Protein AF-A0A967T0J6-F1 (afdb_monomer_lite)

Secondary structure (DSSP, 8-state):
-TT-TTS---EEETTEEEEETHHHHHHHHHHTPPPEEE--TTSTTEEEEEEEGGGG--

pLDDT: mean 84.82, std 13.51, range [51.69, 96.31]

Structure (mmCIF, N/CA/C/O backbone):
data_AF-A0A967T0J6-F1
#
_entry.id   AF-A0A967T0J6-F1
#
loop_
_atom_site.group_PDB
_atom_site.id
_atom_site.type_symbol
_atom_site.label_atom_id
_atom_site.label_alt_id
_atom_site.label_comp_id
_atom_site.label_asym_id
_atom_site.label_entity_id
_atom_site.label_seq_id
_atom_site.pdbx_PDB_ins_code
_atom_site.Cartn_x
_atom_site.Cartn_y
_atom_site.Cartn_z
_atom_site.occupancy
_atom_site.B_iso_or_equiv
_atom_site.auth_seq_id
_atom_site.auth_comp_id
_atom_site.auth_asym_id
_atom_site.auth_atom_id
_atom_site.pdbx_PDB_model_num
ATOM 1 N N . LYS A 1 1 ? -3.217 14.253 8.440 1.00 51.69 1 LYS A N 1
ATOM 2 C CA . LYS A 1 1 ? -3.180 12.974 9.196 1.00 51.69 1 LYS A CA 1
ATOM 3 C C . LYS A 1 1 ? -3.751 13.097 10.612 1.00 51.69 1 LYS A C 1
ATOM 5 O O . LYS A 1 1 ? -4.234 12.094 11.103 1.00 51.69 1 LYS A O 1
ATOM 10 N N . ALA A 1 2 ? -3.716 14.275 11.255 1.00 57.72 2 ALA A N 1
ATOM 11 C CA . ALA A 1 2 ? -4.257 14.452 12.608 1.00 57.72 2 ALA A CA 1
ATOM 12 C C . ALA A 1 2 ? -5.781 14.220 12.704 1.00 57.72 2 ALA A C 1
ATOM 14 O O . ALA A 1 2 ? -6.229 13.661 13.693 1.00 57.72 2 ALA A O 1
ATOM 15 N N . ASP A 1 3 ? -6.545 14.542 11.655 1.00 58.28 3 ASP A N 1
ATOM 16 C CA . ASP A 1 3 ? -8.020 14.461 11.689 1.00 58.28 3 ASP A CA 1
ATOM 17 C C . ASP A 1 3 ? -8.613 13.114 11.233 1.00 58.28 3 ASP A C 1
ATOM 19 O O . ASP A 1 3 ? -9.826 12.939 11.229 1.00 58.28 3 ASP A O 1
ATOM 23 N N . TYR A 1 4 ? -7.777 12.150 10.831 1.00 62.81 4 TYR A N 1
ATOM 24 C CA . TYR A 1 4 ? -8.217 10.887 10.217 1.00 62.81 4 TYR A CA 1
ATOM 25 C C . TYR A 1 4 ? -7.403 9.708 10.750 1.00 62.81 4 TYR A C 1
ATOM 27 O O . TYR A 1 4 ? -6.703 9.019 10.009 1.00 62.81 4 TYR A O 1
ATOM 35 N N . GLN A 1 5 ? -7.431 9.536 12.069 1.00 67.12 5 GLN A N 1
ATOM 36 C CA . GLN A 1 5 ? -6.552 8.611 12.786 1.00 67.12 5 GLN A CA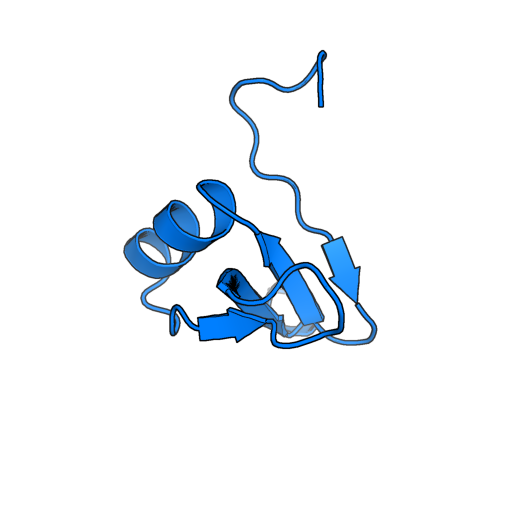 1
ATOM 37 C C . GLN A 1 5 ? -6.857 7.129 12.492 1.00 67.12 5 GLN A C 1
ATOM 39 O O . GLN A 1 5 ? -5.938 6.313 12.524 1.00 67.12 5 GLN A O 1
ATOM 44 N N . ASP A 1 6 ? -8.101 6.825 12.104 1.00 78.06 6 ASP A N 1
ATOM 45 C CA . ASP A 1 6 ? -8.583 5.475 11.770 1.00 78.06 6 ASP A CA 1
ATOM 46 C C . ASP A 1 6 ? -8.781 5.251 10.261 1.00 78.06 6 ASP A C 1
ATOM 48 O O . ASP A 1 6 ? -9.384 4.262 9.844 1.00 78.06 6 ASP A O 1
ATOM 52 N N . MET A 1 7 ? -8.310 6.177 9.420 1.00 84.31 7 MET A N 1
ATOM 53 C CA . MET A 1 7 ? -8.472 6.069 7.972 1.00 84.31 7 MET A CA 1
ATOM 54 C C . MET A 1 7 ? -7.157 5.752 7.277 1.00 84.31 7 MET A C 1
ATOM 56 O O . MET A 1 7 ? -6.079 6.210 7.657 1.00 84.31 7 MET A O 1
ATOM 60 N N . ILE A 1 8 ? -7.283 5.006 6.187 1.00 87.62 8 ILE A N 1
ATOM 61 C CA . ILE A 1 8 ? -6.183 4.691 5.290 1.00 87.62 8 ILE A CA 1
ATOM 62 C C . ILE A 1 8 ? -6.065 5.811 4.260 1.00 87.62 8 ILE A C 1
ATOM 64 O O . ILE A 1 8 ? -7.025 6.131 3.558 1.00 87.62 8 ILE A O 1
ATOM 68 N N . LEU A 1 9 ? -4.875 6.399 4.151 1.00 89.94 9 LEU A N 1
ATOM 69 C CA . LEU A 1 9 ? -4.610 7.459 3.187 1.00 89.94 9 LEU A CA 1
ATOM 70 C C . LEU A 1 9 ? -4.026 6.879 1.897 1.00 89.94 9 LEU A C 1
ATOM 72 O O . LEU A 1 9 ? -2.897 6.390 1.888 1.00 89.94 9 LEU A O 1
ATOM 76 N N . LEU A 1 10 ? -4.789 6.979 0.809 1.00 92.06 10 LEU A N 1
ATOM 77 C CA . LEU A 1 10 ? -4.349 6.609 -0.534 1.00 92.06 10 LEU A CA 1
ATOM 78 C C . LEU A 1 10 ? -3.679 7.808 -1.218 1.00 92.06 10 LEU A C 1
ATOM 80 O O . LEU A 1 10 ? -4.330 8.812 -1.515 1.00 92.06 10 LEU A O 1
ATOM 84 N N . TYR A 1 11 ? -2.386 7.702 -1.508 1.00 91.56 11 TYR A N 1
ATOM 85 C CA . TYR A 1 11 ? -1.663 8.692 -2.300 1.00 91.56 11 TYR A CA 1
ATOM 86 C C . TYR A 1 11 ? -1.727 8.316 -3.776 1.00 91.56 11 TYR A C 1
ATOM 88 O O . TYR A 1 11 ? -1.196 7.284 -4.177 1.00 91.56 11 TYR A O 1
ATOM 96 N N . ARG A 1 12 ? -2.341 9.162 -4.606 1.00 92.25 12 ARG A N 1
ATOM 97 C CA . ARG A 1 12 ? -2.326 8.952 -6.058 1.00 92.25 12 ARG A CA 1
ATOM 98 C C . ARG A 1 12 ? -0.971 9.355 -6.633 1.00 92.25 12 ARG A C 1
ATOM 100 O O . ARG A 1 12 ? -0.656 10.543 -6.682 1.00 92.25 12 ARG A O 1
ATOM 107 N N . MET A 1 13 ? -0.196 8.377 -7.083 1.00 89.88 13 MET A N 1
ATOM 108 C CA . MET A 1 13 ? 1.099 8.551 -7.739 1.00 89.88 13 MET A CA 1
ATOM 109 C C . MET A 1 13 ? 0.968 8.060 -9.186 1.00 89.88 13 MET A C 1
ATOM 111 O O . MET A 1 13 ? 1.142 6.881 -9.482 1.00 89.88 13 MET A O 1
ATOM 115 N N . GLY A 1 14 ? 0.590 8.971 -10.088 1.00 91.25 14 GLY A N 1
ATOM 116 C CA . GLY A 1 14 ? 0.258 8.620 -11.471 1.00 91.25 14 GLY A CA 1
ATOM 117 C C . GLY A 1 14 ? -0.971 7.708 -11.540 1.00 91.25 14 GLY A C 1
ATOM 118 O O . GLY A 1 14 ? -2.050 8.077 -11.061 1.00 91.25 14 GLY A O 1
ATOM 119 N N . ASP A 1 15 ? -0.778 6.514 -12.101 1.00 93.50 15 ASP A N 1
ATOM 120 C CA . ASP A 1 15 ? -1.829 5.511 -12.310 1.00 93.50 15 ASP A CA 1
ATOM 121 C C . ASP A 1 15 ? -1.948 4.500 -11.163 1.00 93.50 15 ASP A C 1
ATOM 123 O O . ASP A 1 15 ? -2.635 3.491 -11.301 1.00 93.50 15 ASP A O 1
ATOM 127 N N . PHE A 1 16 ? -1.309 4.756 -10.019 1.00 92.31 16 PHE A N 1
ATOM 128 C CA . PHE A 1 16 ? -1.409 3.921 -8.823 1.00 92.31 16 PHE A CA 1
ATOM 129 C C . PHE A 1 16 ? -1.905 4.724 -7.625 1.00 92.31 16 PHE A C 1
ATOM 131 O O . PHE A 1 16 ? -1.555 5.894 -7.443 1.00 92.31 16 PHE A O 1
ATOM 138 N N . TYR A 1 17 ? -2.677 4.060 -6.769 1.00 95.00 17 TYR A N 1
ATOM 139 C CA . TYR A 1 17 ? -2.822 4.471 -5.382 1.00 95.00 17 TYR A CA 1
ATOM 140 C C . TYR A 1 17 ? -1.802 3.732 -4.534 1.00 95.00 17 TYR A C 1
ATOM 142 O O . TYR A 1 17 ? -1.795 2.503 -4.484 1.00 95.00 17 TYR A O 1
ATOM 150 N N . GLU A 1 18 ? -0.953 4.495 -3.859 1.00 94.44 18 GLU A N 1
ATOM 151 C CA . GLU A 1 18 ? 0.091 3.997 -2.976 1.00 94.44 18 GLU A CA 1
ATOM 152 C C . GLU A 1 18 ? -0.206 4.361 -1.524 1.00 94.44 18 GLU A C 1
ATOM 154 O O . GLU A 1 18 ? -0.709 5.441 -1.205 1.00 94.44 18 GLU A O 1
ATOM 159 N N . THR A 1 19 ? 0.157 3.456 -0.627 1.00 94.06 19 THR A N 1
ATOM 160 C CA . THR A 1 19 ? 0.119 3.656 0.822 1.00 94.06 19 THR A CA 1
ATOM 161 C C . THR A 1 19 ? 1.470 3.344 1.423 1.00 94.06 19 THR A C 1
ATOM 163 O O . THR A 1 19 ? 2.287 2.656 0.809 1.00 94.06 19 THR A O 1
ATOM 166 N N . PHE A 1 20 ? 1.721 3.879 2.616 1.00 92.81 20 PHE A N 1
ATOM 167 C CA . PHE A 1 20 ? 3.044 3.868 3.226 1.00 92.81 20 PHE A CA 1
ATOM 168 C C . PHE A 1 20 ? 2.993 3.446 4.694 1.00 92.81 20 PHE A C 1
ATOM 170 O O . PHE A 1 20 ? 1.979 3.623 5.372 1.00 92.81 20 PHE A O 1
ATOM 177 N N . TYR A 1 21 ? 4.120 2.960 5.216 1.00 91.56 21 TYR A N 1
ATOM 178 C CA . TYR A 1 21 ? 4.276 2.589 6.628 1.00 91.56 21 TYR A CA 1
ATOM 179 C C . TYR A 1 21 ? 3.214 1.559 7.068 1.00 91.56 21 TYR A C 1
ATOM 181 O O . TYR A 1 21 ? 3.014 0.557 6.390 1.00 91.56 21 TYR A O 1
ATOM 189 N N . LYS A 1 22 ? 2.519 1.800 8.189 1.00 92.75 22 LYS A N 1
ATOM 190 C CA . LYS A 1 22 ? 1.477 0.903 8.718 1.00 92.75 22 LYS A CA 1
ATOM 191 C C . LYS A 1 22 ? 0.303 0.718 7.756 1.00 92.75 22 LYS A C 1
ATOM 193 O O . LYS A 1 22 ? -0.273 -0.363 7.713 1.00 92.75 22 LYS A O 1
ATOM 198 N N . ASP A 1 23 ? -0.015 1.747 6.972 1.00 93.00 23 ASP A N 1
ATOM 199 C CA . ASP A 1 23 ? -1.121 1.701 6.015 1.00 93.00 23 ASP A CA 1
ATOM 200 C C . ASP A 1 23 ? -0.787 0.691 4.899 1.00 93.00 23 ASP A C 1
ATOM 202 O O . ASP A 1 23 ? -1.624 -0.128 4.530 1.00 93.00 23 ASP A O 1
ATOM 206 N N . ALA A 1 24 ? 0.479 0.648 4.461 1.00 94.69 24 ALA A N 1
ATOM 207 C CA . ALA A 1 24 ? 0.962 -0.335 3.492 1.00 94.69 24 ALA A CA 1
ATOM 208 C C . ALA A 1 24 ? 0.880 -1.777 4.006 1.00 94.69 24 ALA A C 1
ATOM 210 O O . ALA A 1 24 ? 0.419 -2.668 3.292 1.00 94.69 24 ALA A O 1
ATOM 211 N N . GLU A 1 25 ? 1.315 -2.012 5.246 1.00 94.69 25 GLU A N 1
ATOM 212 C CA . GLU A 1 25 ? 1.257 -3.337 5.877 1.00 94.69 25 GLU A CA 1
ATOM 213 C C . GLU A 1 25 ? -0.189 -3.831 6.015 1.00 94.69 25 GLU A C 1
ATOM 215 O O . GLU A 1 25 ? -0.488 -4.991 5.717 1.00 94.69 25 GLU A O 1
ATOM 220 N N . LEU A 1 26 ? -1.096 -2.938 6.423 1.00 94.25 26 LEU A N 1
ATOM 221 C CA . LEU A 1 26 ? -2.508 -3.251 6.605 1.00 94.25 26 LEU A CA 1
ATOM 222 C C . LEU A 1 26 ? -3.180 -3.619 5.278 1.00 94.25 26 LEU A C 1
ATOM 224 O O . LEU A 1 26 ? -3.811 -4.672 5.178 1.00 94.25 26 LEU A O 1
ATOM 228 N N . ILE A 1 27 ? -3.021 -2.786 4.248 1.00 94.00 27 ILE A N 1
ATOM 229 C CA . ILE A 1 27 ? -3.675 -3.012 2.953 1.00 94.00 27 ILE A CA 1
ATOM 230 C C . ILE A 1 27 ? -3.088 -4.224 2.241 1.00 94.00 27 ILE A C 1
ATOM 232 O O . ILE A 1 27 ? -3.846 -5.002 1.667 1.00 94.00 27 ILE A O 1
ATOM 236 N N . SER A 1 28 ? -1.768 -4.427 2.309 1.00 96.31 28 SER A N 1
ATOM 237 C CA . SER A 1 28 ? -1.135 -5.625 1.748 1.00 96.31 28 SER A CA 1
ATOM 238 C C . SER A 1 28 ? -1.774 -6.899 2.295 1.00 96.31 28 SER A C 1
ATOM 240 O O . SER A 1 28 ? -2.122 -7.796 1.527 1.00 96.31 28 SER A O 1
ATOM 242 N N . ARG A 1 29 ? -2.016 -6.947 3.610 1.00 95.31 29 ARG A N 1
ATOM 243 C CA . ARG A 1 29 ? -2.657 -8.095 4.253 1.00 95.31 29 ARG A CA 1
ATOM 244 C C . ARG A 1 29 ? -4.136 -8.235 3.888 1.00 95.31 29 ARG A C 1
ATOM 246 O O . ARG A 1 29 ? -4.582 -9.357 3.672 1.00 95.31 29 ARG A O 1
ATOM 253 N N . ILE A 1 30 ? -4.892 -7.136 3.862 1.00 94.38 30 ILE A N 1
ATOM 254 C CA . ILE A 1 30 ? -6.345 -7.164 3.612 1.00 94.38 30 ILE A CA 1
ATOM 255 C C . ILE A 1 30 ? -6.653 -7.487 2.146 1.00 94.38 30 ILE A C 1
ATOM 257 O O . ILE A 1 30 ? -7.517 -8.316 1.876 1.00 94.38 30 ILE A O 1
ATOM 261 N N . LEU A 1 31 ? -5.955 -6.843 1.209 1.00 92.81 31 LEU A N 1
ATOM 262 C CA . LEU A 1 31 ? -6.199 -6.986 -0.230 1.00 92.81 31 LEU A CA 1
ATOM 263 C C . LEU A 1 31 ? -5.373 -8.107 -0.876 1.00 92.81 31 LEU A C 1
ATOM 265 O O . LEU A 1 31 ? -5.565 -8.400 -2.052 1.00 92.81 31 LEU A O 1
ATOM 269 N N . GLY A 1 32 ? -4.433 -8.715 -0.146 1.00 95.00 32 GLY A N 1
ATOM 270 C CA . GLY A 1 32 ? -3.552 -9.756 -0.683 1.00 95.00 32 GLY A CA 1
ATOM 271 C C . GLY A 1 32 ? -2.565 -9.244 -1.738 1.00 95.00 32 GLY A C 1
ATOM 272 O O . GLY A 1 32 ? -2.126 -10.010 -2.594 1.00 95.00 32 GLY A O 1
ATOM 273 N N . ILE A 1 33 ? -2.225 -7.953 -1.700 1.00 94.62 33 ILE A N 1
ATOM 274 C CA . ILE A 1 33 ? -1.281 -7.322 -2.632 1.00 94.62 33 ILE A CA 1
ATOM 275 C C . ILE A 1 33 ? 0.137 -7.316 -2.058 1.00 94.62 33 ILE A C 1
ATOM 277 O O . ILE A 1 33 ? 0.335 -7.355 -0.844 1.00 94.62 33 ILE A O 1
ATOM 281 N N . ALA A 1 34 ? 1.145 -7.244 -2.924 1.00 95.75 34 ALA A N 1
ATOM 282 C CA . ALA A 1 34 ? 2.541 -7.283 -2.501 1.00 95.75 34 ALA A CA 1
ATOM 283 C C . ALA A 1 34 ? 2.922 -6.080 -1.612 1.00 95.75 34 ALA A C 1
ATOM 285 O O . ALA A 1 34 ? 2.754 -4.925 -2.007 1.00 95.75 34 ALA A O 1
ATOM 286 N N . LEU A 1 35 ? 3.500 -6.357 -0.436 1.00 95.62 35 LEU A N 1
ATOM 287 C CA . LEU A 1 35 ? 4.185 -5.359 0.387 1.00 95.62 35 LEU A CA 1
ATOM 288 C C . LEU A 1 35 ? 5.622 -5.192 -0.113 1.00 95.62 35 LEU A C 1
ATOM 290 O O . LEU A 1 35 ? 6.429 -6.120 -0.060 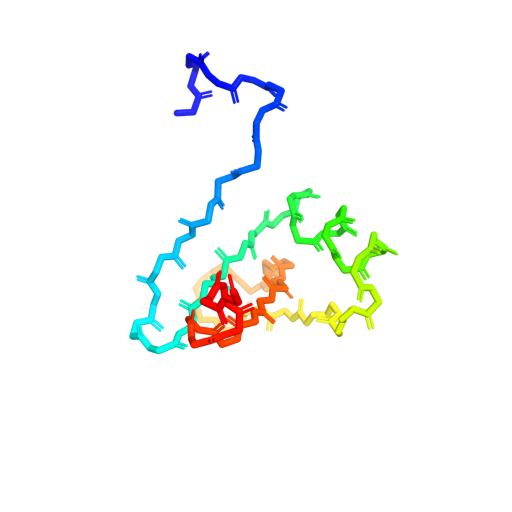1.00 95.62 35 LEU A O 1
ATOM 294 N N . THR A 1 36 ? 5.954 -3.995 -0.570 1.00 93.00 36 THR A N 1
ATOM 295 C CA . THR A 1 36 ? 7.281 -3.634 -1.072 1.00 93.00 36 THR A CA 1
ATOM 296 C C . THR A 1 36 ? 7.902 -2.543 -0.200 1.00 93.00 36 THR A C 1
ATOM 298 O O . THR A 1 36 ? 7.371 -2.174 0.851 1.00 93.00 36 THR A O 1
ATOM 301 N N . LYS A 1 37 ? 9.075 -2.042 -0.592 1.00 90.56 37 LYS A N 1
ATOM 302 C CA . LYS A 1 37 ? 9.744 -0.937 0.093 1.00 90.56 37 LYS A CA 1
ATOM 303 C C . LYS A 1 37 ? 10.183 0.094 -0.928 1.00 90.56 37 LYS A C 1
ATOM 305 O O . LYS A 1 37 ? 10.819 -0.251 -1.923 1.00 90.56 37 LYS A O 1
ATOM 310 N N . ARG A 1 38 ? 9.900 1.366 -0.657 1.00 82.38 38 ARG A N 1
ATOM 311 C CA . ARG A 1 38 ? 10.399 2.465 -1.480 1.00 82.38 38 ARG A CA 1
ATOM 312 C C . ARG A 1 38 ? 11.862 2.738 -1.135 1.00 82.38 38 ARG A C 1
ATOM 314 O O . ARG A 1 38 ? 12.208 2.991 0.021 1.00 82.38 38 ARG A O 1
ATOM 321 N N . SER A 1 39 ? 12.712 2.696 -2.155 1.00 74.38 39 SER A N 1
ATOM 322 C CA . SER A 1 39 ? 14.119 3.092 -2.089 1.00 74.38 39 SER A CA 1
ATOM 323 C C . SER A 1 39 ? 14.276 4.433 -2.803 1.00 74.38 39 SER A C 1
ATOM 325 O O . SER A 1 39 ? 14.373 4.475 -4.028 1.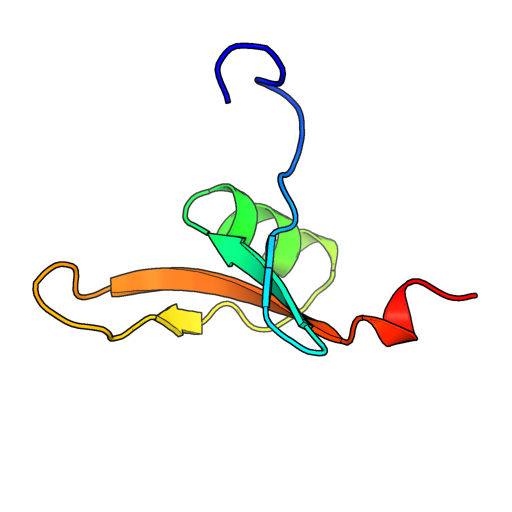00 74.38 39 SER A O 1
ATOM 327 N N . HIS A 1 40 ? 14.216 5.545 -2.064 1.00 62.00 40 HIS A N 1
ATOM 328 C CA . HIS A 1 40 ? 14.539 6.875 -2.592 1.00 62.00 40 HIS A CA 1
ATOM 329 C C . HIS A 1 40 ? 15.251 7.715 -1.520 1.00 62.00 40 HIS A C 1
ATOM 331 O O . HIS A 1 40 ? 14.654 8.119 -0.523 1.00 62.00 40 HIS A O 1
ATOM 337 N N . GLY A 1 41 ? 16.537 8.004 -1.743 1.00 65.44 41 GLY A N 1
ATOM 338 C CA . GLY A 1 41 ? 17.327 8.946 -0.939 1.00 65.44 41 GLY A CA 1
ATOM 339 C C . GLY A 1 41 ? 17.593 8.528 0.518 1.00 65.44 41 GLY A C 1
ATOM 340 O O . GLY A 1 41 ? 17.673 7.347 0.841 1.00 65.44 41 GLY A O 1
ATOM 341 N N . LYS A 1 42 ? 17.759 9.524 1.408 1.00 57.78 42 LYS A N 1
ATOM 342 C CA . LYS A 1 42 ? 18.170 9.365 2.825 1.00 57.78 42 LYS A CA 1
ATOM 343 C C . LYS A 1 42 ? 17.192 8.567 3.706 1.00 57.78 42 LYS A C 1
ATOM 345 O O . LYS A 1 42 ? 17.548 8.232 4.830 1.00 57.78 42 LYS A O 1
ATOM 350 N N . VAL A 1 43 ? 15.987 8.261 3.222 1.00 59.06 43 VAL A N 1
ATOM 351 C CA . VAL A 1 43 ? 14.977 7.464 3.938 1.00 59.06 43 VAL A CA 1
ATOM 352 C C . VAL A 1 43 ? 14.828 6.124 3.221 1.00 59.06 43 VAL A C 1
ATOM 354 O O . VAL A 1 43 ? 13.835 5.843 2.554 1.00 59.06 43 VAL A O 1
ATOM 357 N N . ALA A 1 44 ? 15.875 5.307 3.296 1.00 62.22 44 ALA A N 1
ATOM 358 C CA . ALA A 1 44 ? 15.840 3.955 2.763 1.00 62.22 44 ALA A CA 1
ATOM 359 C C . ALA A 1 44 ? 14.890 3.098 3.617 1.00 62.22 44 ALA A C 1
ATOM 361 O O . ALA A 1 44 ? 15.016 3.083 4.841 1.00 62.22 44 ALA A O 1
ATOM 362 N N . ASN A 1 45 ? 13.995 2.345 2.966 1.00 78.88 45 ASN A N 1
ATOM 363 C CA . ASN A 1 45 ? 13.109 1.330 3.561 1.00 78.88 45 ASN A CA 1
ATOM 364 C C . ASN A 1 45 ? 11.768 1.815 4.132 1.00 78.88 45 ASN A C 1
ATOM 366 O O . ASN A 1 45 ? 11.341 1.335 5.180 1.00 78.88 45 ASN A O 1
ATOM 370 N N . VAL A 1 46 ? 11.052 2.694 3.429 1.00 89.56 46 VAL A N 1
ATOM 371 C CA . VAL A 1 46 ? 9.638 2.949 3.759 1.00 89.56 46 VAL A CA 1
ATOM 372 C C . VAL A 1 46 ? 8.772 1.817 3.185 1.00 89.56 46 VAL A C 1
ATOM 374 O O . VAL A 1 46 ? 8.810 1.628 1.966 1.00 89.56 46 VAL A O 1
ATOM 377 N N . PRO A 1 47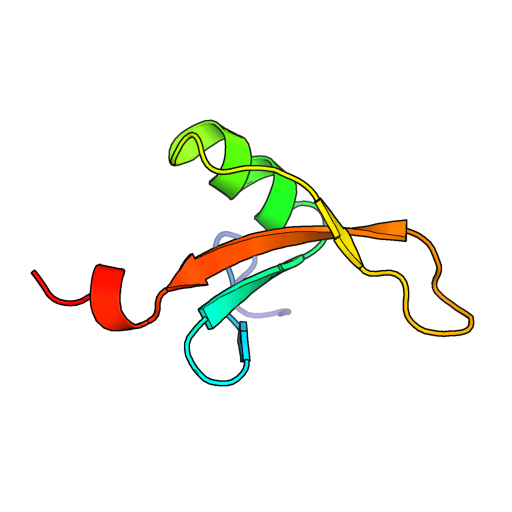 ? 8.006 1.062 4.003 1.00 93.25 47 PRO A N 1
ATOM 378 C CA . PRO A 1 47 ? 7.050 0.075 3.500 1.00 93.25 47 PRO A CA 1
ATOM 379 C C . PRO A 1 47 ? 6.034 0.730 2.565 1.00 93.25 47 PRO A C 1
ATOM 381 O O . PRO A 1 47 ? 5.548 1.820 2.874 1.00 93.25 47 PRO A O 1
ATOM 384 N N . LEU A 1 48 ? 5.734 0.075 1.446 1.00 94.62 48 LEU A N 1
ATOM 385 C CA . LEU A 1 48 ? 4.815 0.551 0.416 1.00 94.62 48 LEU A CA 1
ATOM 386 C C . LEU A 1 48 ? 3.959 -0.595 -0.113 1.00 94.62 48 LEU A C 1
ATOM 388 O O . LEU A 1 48 ? 4.474 -1.665 -0.432 1.00 94.62 48 LEU A O 1
ATOM 392 N N . ALA A 1 49 ? 2.667 -0.345 -0.268 1.00 96.31 49 ALA A N 1
ATOM 393 C CA . ALA A 1 49 ? 1.749 -1.220 -0.985 1.00 96.31 49 ALA A CA 1
ATOM 394 C C . ALA A 1 49 ? 0.787 -0.351 -1.795 1.00 96.31 49 ALA A C 1
ATOM 396 O O . ALA A 1 49 ? 0.378 0.720 -1.336 1.00 96.31 49 ALA A O 1
ATOM 397 N N . GLY A 1 50 ? 0.435 -0.799 -2.995 1.00 94.56 50 GLY A N 1
ATOM 398 C CA . GLY A 1 50 ? -0.419 -0.030 -3.884 1.00 94.56 50 GLY A CA 1
ATOM 399 C C . GLY A 1 50 ? -1.056 -0.869 -4.977 1.00 94.56 50 GLY A C 1
ATOM 400 O O . GLY A 1 50 ? -0.660 -2.009 -5.219 1.00 94.56 50 GLY A O 1
ATOM 401 N N . PHE A 1 51 ? -2.061 -0.290 -5.619 1.00 93.88 51 PHE A N 1
ATOM 402 C CA . PHE A 1 51 ? -2.841 -0.928 -6.672 1.00 93.88 51 PHE A CA 1
ATOM 403 C C . PHE A 1 51 ? -3.196 0.09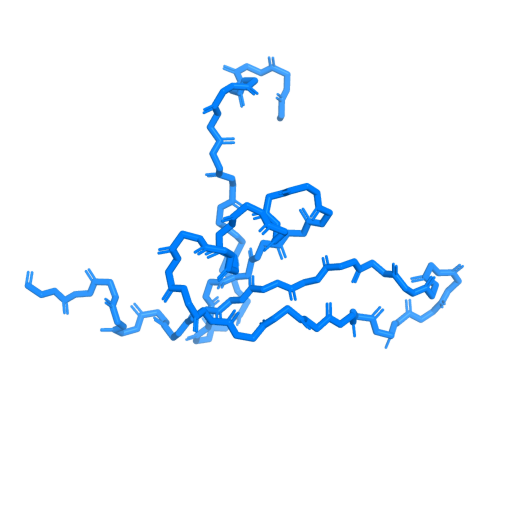2 -7.768 1.00 93.88 51 PHE A 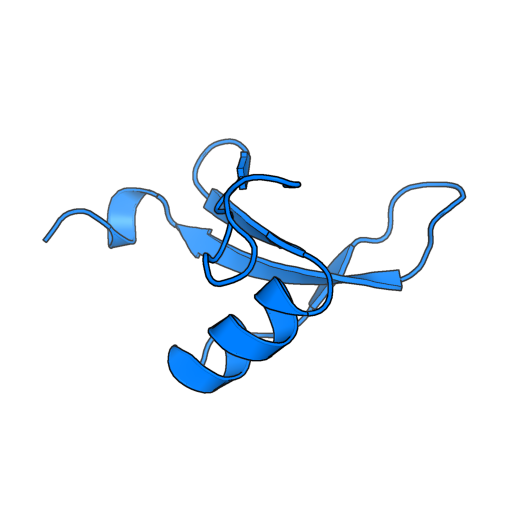C 1
ATOM 405 O O . PHE A 1 51 ? -3.148 1.301 -7.514 1.00 93.88 51 PHE A O 1
ATOM 412 N N . PRO A 1 52 ? -3.518 -0.360 -8.994 1.00 94.69 52 PRO A N 1
ATOM 413 C CA . PRO A 1 52 ? -3.817 0.540 -10.103 1.00 94.69 52 PRO A CA 1
ATOM 414 C C . PRO A 1 52 ? -5.056 1.395 -9.821 1.00 94.69 52 PRO A C 1
ATOM 416 O O . PRO A 1 52 ? -6.057 0.885 -9.327 1.00 94.69 52 PRO A O 1
ATOM 419 N N . TYR A 1 53 ? -5.028 2.673 -10.201 1.00 90.62 53 TYR A N 1
ATOM 420 C CA . TYR A 1 53 ? -6.165 3.598 -10.112 1.00 90.62 53 TYR A CA 1
ATOM 421 C C . TYR A 1 53 ? -7.425 3.005 -10.754 1.00 90.62 53 TYR A C 1
ATOM 423 O O . TYR A 1 53 ? -8.500 3.049 -10.169 1.00 90.62 53 TYR A O 1
ATOM 431 N N . HIS A 1 54 ? -7.273 2.370 -11.916 1.00 88.88 54 HIS A N 1
ATOM 432 C CA . HIS A 1 54 ? -8.379 1.748 -12.643 1.00 88.88 54 HIS A CA 1
ATOM 433 C C . HIS A 1 54 ? -9.024 0.563 -11.912 1.00 88.88 54 HIS A C 1
ATOM 435 O O . HIS A 1 54 ? -10.124 0.176 -12.274 1.00 88.88 54 HIS A O 1
ATOM 441 N N . ALA A 1 55 ? -8.375 -0.009 -10.892 1.00 87.38 55 ALA A N 1
ATOM 442 C CA . ALA A 1 55 ? -8.959 -1.086 -10.094 1.00 87.38 55 ALA A CA 1
ATOM 443 C C . ALA A 1 55 ? -9.981 -0.586 -9.053 1.00 87.38 55 ALA A C 1
ATOM 445 O O . ALA A 1 55 ? -10.630 -1.407 -8.411 1.00 87.38 55 ALA A O 1
ATOM 446 N N . LEU A 1 56 ? -10.106 0.735 -8.857 1.00 79.94 56 LEU A N 1
ATOM 447 C CA . LEU A 1 56 ? -11.143 1.336 -8.007 1.00 79.94 56 LEU A CA 1
ATOM 448 C C . LEU A 1 56 ? -12.477 1.544 -8.727 1.00 79.94 56 LEU A C 1
ATOM 450 O O . LEU A 1 56 ? -13.485 1.685 -8.041 1.00 79.94 56 LEU A O 1
ATOM 454 N N . ASP A 1 57 ? -12.487 1.578 -10.061 1.00 65.88 57 ASP A N 1
ATOM 455 C CA . ASP A 1 57 ? -13.726 1.634 -10.837 1.00 65.88 57 ASP A CA 1
ATOM 456 C C . ASP A 1 57 ? -14.256 0.207 -11.040 1.00 65.88 57 ASP A C 1
ATOM 458 O O . ASP A 1 57 ? -13.637 -0.608 -11.731 1.00 65.88 57 ASP A O 1
ATOM 462 N N . ALA A 1 58 ? -15.399 -0.081 -10.415 1.00 53.12 58 ALA A N 1
ATOM 463 C CA . ALA A 1 58 ? -16.235 -1.258 -10.640 1.00 53.12 58 ALA A CA 1
ATOM 464 C C . ALA A 1 58 ? -17.712 -0.851 -10.592 1.00 53.12 58 ALA A C 1
ATOM 466 O O . ALA A 1 58 ? -18.075 -0.074 -9.677 1.00 53.12 58 ALA A O 1
#

Radius of gyration: 11.76 Å; chains: 1; bounding box: 34×24×25 Å

Foldseek 3Di:
DVVCPPDFDFDDDDQKTKGWAPSLVVCCVVVVFDWDADQDPPDGGIIMTIDGNVVPPD

Sequence (58 aa):
KADYQDMILLYRMGDFYETFYKDAELISRILGIALTKRSHGKVANVPLAGFPYHALDA